Protein AF-A0A1V5ACW9-F1 (afdb_monomer_lite)

Radius of gyration: 20.62 Å; chains: 1; bounding box: 50×27×61 Å

Foldseek 3Di:
DVVVVVVVVVVVVVVVVVVVLVVLLVVLLVLLVVLLVLLLVLLLLCVVLPHADPDPVCRVQNVDSVSSSVVSVVVSVVLQVVLVVVCVVPPPSSSVSSVVSSVVSVVSSVVSVVSSVCSVVVVD

Sequence (124 aa):
MASDISLTQDSLKKALQANSADIYEFLAIIILGTLLLLDILTTGLVLAVGGYETNVFMKGIVQIPMVHLLLKWLVLVFVVIMARFCNRFIEGTGIYVLAVIIGWYSFVIANNTLVFLHLIAGST

pLDDT: mean 82.2, std 7.62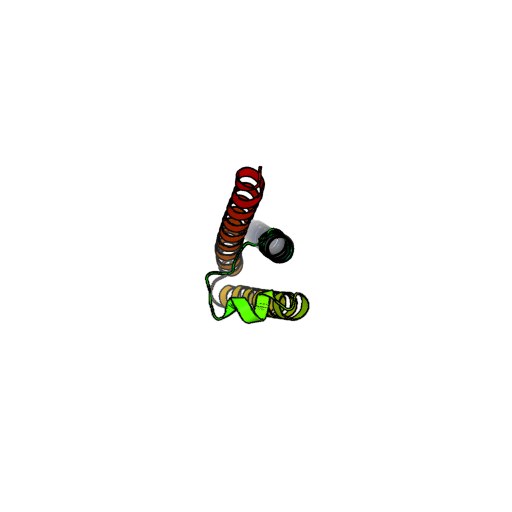, range [48.56, 92.12]

Secondary structure (DSSP, 8-state):
-HHHHHHHHHHHHHHHHHHHHHHHHHHHHHHHHHHHHHHHHHHHHHHHTT---S-HHHHHHHTSHHHHHHHHHHHHHHHHHHHHHHHHHSTTHHHHHHHHHHHHHHHHHHHHHHHHHHHHHT--

Structure (mmCIF, N/CA/C/O backbone):
data_AF-A0A1V5ACW9-F1
#
_entry.id   AF-A0A1V5ACW9-F1
#
loop_
_atom_site.group_PDB
_atom_site.id
_atom_site.type_symbol
_atom_site.label_atom_id
_atom_site.label_alt_id
_atom_site.label_comp_id
_atom_site.label_asym_id
_atom_site.label_entity_id
_atom_site.label_seq_id
_atom_site.pdbx_PDB_ins_code
_atom_site.Cartn_x
_atom_site.Cartn_y
_atom_site.Cartn_z
_atom_site.occupancy
_atom_site.B_iso_or_equiv
_atom_site.auth_seq_id
_atom_site.auth_comp_id
_atom_site.auth_asym_id
_atom_site.auth_atom_id
_atom_site.pdbx_PDB_model_num
ATOM 1 N N . MET A 1 1 ? -31.353 5.601 37.874 1.00 62.88 1 MET A N 1
ATOM 2 C CA . MET A 1 1 ? -31.512 6.828 37.058 1.00 62.88 1 MET A CA 1
ATOM 3 C C . MET A 1 1 ? -30.173 7.440 36.641 1.00 62.88 1 MET A C 1
ATOM 5 O O . MET A 1 1 ? -29.915 7.479 35.450 1.00 62.88 1 MET A O 1
ATOM 9 N N . ALA A 1 2 ? -29.284 7.861 37.556 1.00 66.94 2 ALA A N 1
ATOM 10 C CA . ALA A 1 2 ? -27.956 8.375 37.168 1.00 66.94 2 ALA A CA 1
ATOM 11 C C . ALA A 1 2 ? -27.023 7.299 36.562 1.00 66.94 2 ALA A C 1
ATOM 13 O O . ALA A 1 2 ? -26.320 7.583 35.597 1.00 66.94 2 ALA A O 1
ATOM 14 N N . SER A 1 3 ? -27.067 6.057 37.068 1.00 70.94 3 SER A N 1
ATOM 15 C CA . SER A 1 3 ? -26.282 4.934 36.520 1.00 70.94 3 SER A CA 1
ATOM 16 C C . SER A 1 3 ? -26.780 4.452 35.154 1.00 70.94 3 SER A C 1
ATOM 18 O O . SER A 1 3 ? -25.992 4.002 34.329 1.00 70.94 3 SER A O 1
ATOM 20 N N . ASP A 1 4 ? -28.085 4.559 34.893 1.00 74.12 4 ASP A N 1
ATOM 21 C CA . ASP A 1 4 ? -28.679 4.149 33.614 1.00 74.12 4 ASP A CA 1
ATOM 22 C C . ASP A 1 4 ? -28.267 5.114 32.498 1.00 74.12 4 ASP A C 1
ATOM 24 O O . ASP A 1 4 ? -27.937 4.700 31.386 1.00 74.12 4 ASP A O 1
ATOM 28 N N . ILE A 1 5 ? -28.193 6.412 32.815 1.00 77.06 5 ILE A N 1
ATOM 29 C CA . ILE A 1 5 ? -27.733 7.449 31.886 1.00 77.06 5 ILE A CA 1
ATOM 30 C C . ILE A 1 5 ? -26.250 7.251 31.539 1.00 77.06 5 ILE A C 1
ATOM 32 O O . ILE A 1 5 ? -25.896 7.327 30.362 1.00 77.06 5 ILE A O 1
ATOM 36 N N . SER A 1 6 ? -25.384 6.937 32.512 1.00 79.38 6 SER A N 1
ATOM 37 C CA . SER A 1 6 ? -23.963 6.668 32.235 1.00 79.38 6 SER A CA 1
ATOM 38 C C . SER A 1 6 ? -23.760 5.416 31.379 1.00 79.38 6 SER A C 1
ATOM 40 O O . SER A 1 6 ? -22.977 5.440 30.433 1.00 79.38 6 SER A O 1
ATOM 42 N N . LEU A 1 7 ? -24.523 4.351 31.641 1.00 80.81 7 LEU A N 1
ATOM 43 C CA . LEU A 1 7 ? -24.431 3.098 30.884 1.00 80.81 7 LEU A CA 1
ATOM 44 C C . LEU A 1 7 ? -24.882 3.276 29.422 1.00 80.81 7 LEU A C 1
ATOM 46 O O . LEU A 1 7 ? -24.301 2.696 28.500 1.00 80.81 7 LEU A O 1
ATOM 50 N N . THR A 1 8 ? -25.875 4.141 29.202 1.00 85.94 8 THR A N 1
ATOM 51 C CA . THR A 1 8 ? -26.364 4.498 27.863 1.00 85.94 8 THR A CA 1
ATOM 52 C C . THR A 1 8 ? -25.331 5.327 27.088 1.00 85.94 8 THR A C 1
ATOM 54 O O . THR A 1 8 ? -25.092 5.069 25.909 1.00 85.94 8 THR A O 1
ATOM 57 N N . GLN A 1 9 ? -24.670 6.286 27.746 1.00 86.81 9 GLN A N 1
ATOM 58 C CA . GLN A 1 9 ? -23.612 7.111 27.143 1.00 86.81 9 GLN A CA 1
ATOM 59 C C . GLN A 1 9 ? -22.376 6.288 26.754 1.00 86.81 9 GLN A C 1
ATOM 61 O O . GLN A 1 9 ? -21.829 6.479 25.666 1.00 86.81 9 GLN A O 1
ATOM 66 N N . ASP A 1 10 ? -21.962 5.339 27.594 1.00 86.75 10 ASP A N 1
ATOM 67 C CA . ASP A 1 10 ? -20.830 4.457 27.289 1.00 86.75 10 ASP A CA 1
ATOM 68 C C . ASP A 1 10 ? -21.139 3.505 26.130 1.00 86.75 10 ASP A C 1
ATOM 70 O O . ASP A 1 10 ? -20.295 3.282 25.259 1.00 86.75 10 ASP A O 1
ATOM 74 N N . SER A 1 11 ? -22.369 2.990 26.070 1.00 84.12 11 SER A N 1
ATOM 75 C CA . SER A 1 11 ? -22.827 2.154 24.955 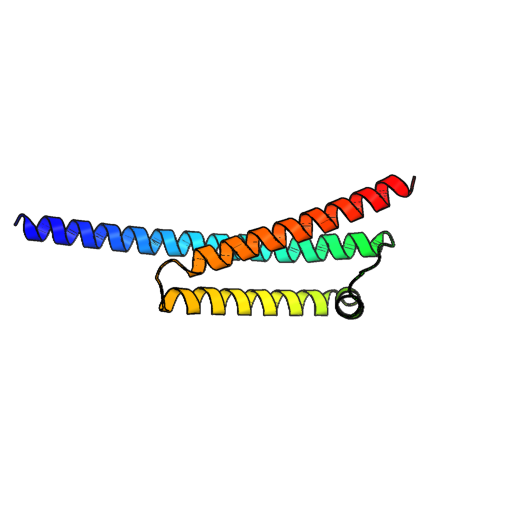1.00 84.12 11 SER A CA 1
ATOM 76 C C . SER A 1 11 ? -22.849 2.936 23.638 1.00 84.12 11 SER A C 1
ATOM 78 O O . SER A 1 11 ? -22.392 2.431 22.611 1.00 84.12 11 SER A O 1
ATOM 80 N N . LEU A 1 12 ? -23.308 4.193 23.673 1.00 86.50 12 LEU A N 1
ATOM 81 C CA . LEU A 1 12 ? -23.308 5.087 22.516 1.00 86.50 12 LEU A CA 1
ATOM 82 C C . LEU A 1 12 ? -21.882 5.386 22.036 1.00 86.50 12 LEU A C 1
ATOM 84 O O . LEU A 1 12 ? -21.610 5.288 20.841 1.00 86.50 12 LEU A O 1
ATOM 88 N N . LYS A 1 13 ? -20.957 5.704 22.952 1.00 85.69 13 LYS A N 1
ATOM 89 C CA . LYS A 1 13 ? -19.545 5.951 22.614 1.00 85.69 13 LYS A CA 1
ATOM 90 C C . LYS A 1 13 ? -18.897 4.740 21.949 1.00 85.69 13 LYS A C 1
ATOM 92 O O . LYS A 1 13 ? -18.241 4.907 20.925 1.00 85.69 13 LYS A O 1
ATOM 97 N N . LYS A 1 14 ? -19.122 3.534 22.480 1.00 82.44 14 LYS A N 1
ATOM 98 C CA . LYS A 1 14 ? -18.613 2.290 21.880 1.00 82.44 14 LYS A CA 1
ATOM 99 C C . LYS A 1 14 ? -19.168 2.060 20.475 1.00 82.44 14 LYS A C 1
ATOM 101 O O . LYS A 1 14 ? -18.400 1.755 19.570 1.00 82.44 14 LYS A O 1
ATOM 106 N N . ALA A 1 15 ? -20.471 2.260 20.272 1.00 77.38 15 ALA A N 1
ATOM 107 C CA . ALA A 1 15 ? -21.088 2.124 18.951 1.00 77.38 15 ALA A CA 1
ATOM 108 C C . ALA A 1 15 ? -20.525 3.140 17.940 1.00 77.38 15 ALA A C 1
ATOM 110 O O . ALA A 1 15 ? -20.242 2.792 16.794 1.00 77.38 15 ALA A O 1
ATOM 111 N N . LEU A 1 16 ? -20.312 4.386 18.374 1.00 80.56 16 LEU A N 1
ATOM 112 C CA . LEU A 1 16 ? -19.751 5.442 17.531 1.00 80.56 16 LEU A CA 1
ATOM 113 C C . LEU A 1 16 ? -18.282 5.170 17.170 1.00 80.56 16 LEU A C 1
ATOM 115 O O . LEU A 1 16 ? -17.866 5.433 16.044 1.00 80.56 16 LEU A O 1
ATOM 119 N N . GLN A 1 17 ? -17.515 4.622 18.115 1.00 81.56 17 GLN A N 1
ATOM 120 C CA . GLN A 1 17 ? -16.113 4.249 17.929 1.00 81.56 17 GLN A CA 1
ATOM 121 C C . GLN A 1 17 ? -15.947 3.026 17.015 1.00 81.56 17 GLN A C 1
ATOM 123 O O . GLN A 1 17 ? -15.048 3.015 16.179 1.00 81.56 17 GLN A O 1
ATOM 128 N N . ALA A 1 18 ? -16.829 2.029 17.119 1.00 77.06 18 ALA A N 1
ATOM 129 C CA . ALA A 1 18 ? -16.838 0.886 16.206 1.00 77.06 18 ALA A CA 1
ATOM 130 C C . ALA A 1 18 ? -17.137 1.326 14.762 1.00 77.06 18 ALA A C 1
ATOM 132 O O . ALA A 1 18 ? -16.396 0.990 13.842 1.00 77.06 18 ALA A O 1
ATOM 133 N N . ASN A 1 19 ? -18.160 2.170 14.579 1.00 82.00 19 ASN A N 1
ATOM 134 C CA . ASN A 1 19 ? -18.536 2.678 13.260 1.00 82.00 19 ASN A CA 1
ATOM 135 C C . ASN A 1 19 ? -17.423 3.520 12.606 1.00 82.00 19 ASN A C 1
ATOM 137 O O . ASN A 1 19 ? -17.194 3.425 11.402 1.00 82.00 19 ASN A O 1
ATOM 141 N N . SER A 1 20 ? -16.705 4.343 13.380 1.00 83.94 20 SER A N 1
ATOM 142 C CA . SER A 1 20 ? -15.585 5.119 12.837 1.00 83.94 20 SER A CA 1
ATOM 143 C C . SER A 1 20 ? -14.390 4.231 12.481 1.00 83.94 20 SER A C 1
ATOM 145 O O . SER A 1 20 ? -13.796 4.425 11.420 1.00 83.94 20 SER A O 1
ATOM 147 N N . ALA A 1 21 ? -14.074 3.225 13.302 1.00 80.75 21 ALA A N 1
ATOM 148 C CA . ALA A 1 21 ? -13.010 2.262 13.022 1.00 80.75 21 ALA A CA 1
ATOM 149 C C . ALA A 1 21 ? -13.240 1.503 11.704 1.00 80.75 21 ALA A C 1
ATOM 151 O O . ALA A 1 21 ? -12.312 1.396 10.899 1.00 80.75 21 ALA A O 1
ATOM 152 N N . ASP A 1 22 ? -14.474 1.063 11.443 1.00 83.50 22 ASP A N 1
ATOM 153 C CA . ASP A 1 22 ? -14.834 0.385 10.192 1.00 83.50 22 ASP A CA 1
ATOM 154 C C . ASP A 1 22 ? -14.638 1.290 8.963 1.00 83.50 22 ASP A C 1
ATOM 156 O O . ASP A 1 22 ? -14.103 0.850 7.940 1.00 83.50 22 ASP A O 1
ATOM 160 N N . ILE A 1 23 ? -15.003 2.574 9.070 1.00 87.94 23 ILE A N 1
ATOM 161 C CA . ILE A 1 23 ? -14.791 3.561 7.999 1.00 87.94 23 ILE A CA 1
ATOM 162 C C . ILE A 1 23 ? -13.295 3.764 7.732 1.00 87.94 23 ILE A C 1
ATOM 164 O O . ILE A 1 23 ? -12.876 3.764 6.573 1.00 87.94 23 ILE A O 1
ATOM 168 N N . TYR A 1 24 ? -12.475 3.926 8.776 1.00 87.12 24 TYR A N 1
ATOM 169 C CA . TYR A 1 24 ? -11.030 4.105 8.607 1.00 87.12 24 TYR A CA 1
ATOM 170 C C . TYR A 1 24 ? -10.370 2.880 7.982 1.00 87.12 24 TYR A C 1
ATOM 172 O O . TYR A 1 24 ? -9.506 3.027 7.116 1.00 87.12 24 TYR A O 1
ATOM 180 N N . GLU A 1 25 ? -10.789 1.680 8.378 1.00 86.94 25 GLU A N 1
ATOM 181 C CA . GLU A 1 25 ? -10.269 0.448 7.797 1.00 86.94 25 GLU A CA 1
ATOM 182 C C . GLU A 1 25 ? -10.639 0.331 6.312 1.00 86.94 25 GLU A C 1
ATOM 184 O O . GLU A 1 25 ? -9.780 0.040 5.478 1.00 86.94 25 GLU A O 1
ATOM 189 N N . PHE A 1 26 ? -11.889 0.636 5.955 1.00 87.44 26 PHE A N 1
ATOM 190 C CA . PHE A 1 26 ? -12.332 0.640 4.562 1.00 87.44 26 PHE A CA 1
ATOM 191 C C . PHE A 1 26 ? -11.549 1.646 3.704 1.00 87.44 26 PHE A C 1
ATOM 193 O O . PHE A 1 26 ? -11.070 1.303 2.619 1.00 87.44 26 PHE A O 1
ATOM 200 N N . LEU A 1 27 ? -11.350 2.869 4.205 1.00 91.06 27 LEU A N 1
ATOM 201 C CA . LEU A 1 27 ? -10.539 3.883 3.528 1.00 91.06 27 LEU A CA 1
ATOM 202 C C . LEU A 1 27 ? -9.083 3.434 3.367 1.00 91.06 27 LEU A C 1
ATOM 204 O O . LEU A 1 27 ? -8.508 3.608 2.293 1.00 91.06 27 LEU A O 1
ATOM 208 N N . ALA A 1 28 ? -8.495 2.819 4.394 1.00 89.19 28 ALA A N 1
ATOM 209 C CA . ALA A 1 28 ? -7.136 2.290 4.333 1.00 89.19 28 ALA A CA 1
ATOM 210 C C . ALA A 1 28 ? -6.991 1.203 3.255 1.00 89.19 28 ALA A C 1
ATOM 212 O O . ALA A 1 28 ? -6.004 1.202 2.518 1.00 89.19 28 ALA A O 1
ATOM 213 N N . ILE A 1 29 ? -7.988 0.326 3.099 1.00 88.31 29 ILE A N 1
ATOM 214 C CA . ILE A 1 29 ? -8.010 -0.691 2.037 1.00 88.31 29 ILE A CA 1
ATOM 215 C C . ILE A 1 29 ? -8.066 -0.038 0.649 1.00 88.31 29 ILE A C 1
ATOM 217 O O . ILE A 1 29 ? -7.316 -0.444 -0.240 1.00 88.31 29 ILE A O 1
ATOM 221 N N . ILE A 1 30 ? -8.900 0.992 0.456 1.00 91.25 30 ILE A N 1
ATOM 222 C CA . ILE A 1 30 ? -8.974 1.734 -0.816 1.00 91.25 30 ILE A CA 1
ATOM 223 C C . ILE A 1 30 ? -7.638 2.412 -1.136 1.00 91.25 30 ILE A C 1
ATOM 225 O O . ILE A 1 30 ? -7.147 2.311 -2.265 1.00 91.25 30 ILE A O 1
ATOM 229 N N . ILE A 1 31 ? -7.039 3.089 -0.154 1.00 91.69 31 ILE A N 1
ATOM 230 C CA . ILE A 1 31 ? -5.734 3.743 -0.307 1.00 91.69 31 ILE A CA 1
ATOM 231 C C . ILE A 1 31 ? -4.683 2.704 -0.695 1.00 91.69 31 ILE A C 1
ATOM 233 O O . ILE A 1 31 ? -3.973 2.891 -1.680 1.00 91.69 31 ILE A O 1
ATOM 237 N N . LEU A 1 32 ? -4.621 1.583 0.022 1.00 89.06 32 LEU A N 1
ATOM 238 C CA . LEU A 1 32 ? -3.659 0.522 -0.252 1.00 89.06 32 LEU A CA 1
ATOM 239 C C . LEU A 1 32 ? -3.859 -0.095 -1.645 1.00 89.06 32 LEU A C 1
ATOM 241 O O . LEU A 1 32 ? -2.885 -0.289 -2.370 1.00 89.06 32 LEU A O 1
ATOM 245 N N . GLY A 1 33 ? -5.104 -0.335 -2.062 1.00 86.50 33 GLY A N 1
ATOM 246 C CA . GLY A 1 33 ? -5.420 -0.787 -3.420 1.00 86.50 33 GLY A CA 1
ATOM 247 C C . GLY A 1 33 ? -4.967 0.209 -4.493 1.00 86.50 33 GLY A C 1
ATOM 248 O O . GLY A 1 33 ? -4.378 -0.184 -5.500 1.00 86.50 33 GLY A O 1
ATOM 249 N N . THR A 1 34 ? -5.165 1.506 -4.249 1.00 90.06 34 THR A N 1
ATOM 250 C CA . THR A 1 34 ? -4.724 2.580 -5.154 1.00 90.06 34 THR A CA 1
ATOM 251 C C . THR A 1 34 ? -3.200 2.638 -5.252 1.00 90.06 34 THR A C 1
ATOM 253 O O . THR A 1 34 ? -2.656 2.740 -6.352 1.00 90.06 34 THR A O 1
ATOM 256 N N . LEU A 1 35 ? -2.498 2.514 -4.123 1.00 88.25 35 LEU A N 1
ATOM 257 C CA . LEU A 1 35 ? -1.036 2.457 -4.086 1.00 88.25 35 LEU A CA 1
ATOM 258 C C . LEU A 1 35 ? -0.499 1.236 -4.845 1.00 88.25 35 LEU A C 1
ATOM 260 O O . LEU A 1 35 ? 0.452 1.358 -5.609 1.00 88.25 35 LEU A O 1
ATOM 264 N N . LEU A 1 36 ? -1.128 0.068 -4.711 1.00 86.00 36 LEU A N 1
ATOM 265 C CA . LEU A 1 36 ? -0.713 -1.123 -5.455 1.00 86.00 36 LEU A CA 1
ATOM 266 C C . LEU A 1 36 ? -0.861 -0.943 -6.970 1.00 86.00 36 LEU A C 1
ATOM 268 O O . LEU A 1 36 ? 0.031 -1.361 -7.711 1.00 86.00 36 LEU A O 1
ATOM 272 N N . LEU A 1 37 ? -1.941 -0.301 -7.429 1.00 85.50 37 LEU A N 1
ATOM 273 C CA . LEU A 1 37 ? -2.135 0.032 -8.844 1.00 85.50 37 LEU A CA 1
ATOM 274 C C . LEU A 1 37 ? -1.084 1.026 -9.339 1.00 85.50 37 LEU A C 1
ATOM 276 O O . LEU A 1 37 ? -0.460 0.786 -10.372 1.00 85.50 37 LEU A O 1
ATOM 280 N N . LEU A 1 38 ? -0.858 2.110 -8.593 1.00 86.38 38 LEU A N 1
ATOM 281 C CA . LEU A 1 38 ? 0.169 3.098 -8.921 1.00 86.38 38 LEU A CA 1
ATOM 282 C C . LEU A 1 38 ? 1.552 2.462 -9.007 1.00 86.38 38 LEU A C 1
ATOM 284 O O . LEU A 1 38 ? 2.294 2.761 -9.933 1.00 86.38 38 LEU A O 1
ATOM 288 N N . ASP A 1 39 ? 1.874 1.546 -8.101 1.00 85.75 39 ASP A N 1
ATOM 289 C CA . ASP A 1 39 ? 3.147 0.837 -8.116 1.00 85.75 39 ASP A CA 1
ATOM 290 C C . ASP A 1 39 ? 3.297 -0.053 -9.369 1.00 85.75 39 ASP A C 1
ATOM 292 O O . ASP A 1 39 ? 4.378 -0.163 -9.927 1.00 85.75 39 ASP A O 1
ATOM 296 N N . ILE A 1 40 ? 2.215 -0.661 -9.880 1.00 82.69 40 ILE A N 1
ATOM 297 C CA . ILE A 1 40 ? 2.270 -1.407 -11.160 1.00 82.69 40 ILE A CA 1
ATOM 298 C C . ILE A 1 40 ? 2.542 -0.456 -12.324 1.00 82.69 40 ILE A C 1
ATOM 300 O O . ILE A 1 40 ? 3.353 -0.760 -13.201 1.00 82.69 40 ILE A O 1
ATOM 304 N N . LEU A 1 41 ? 1.856 0.689 -12.337 1.00 84.94 41 LEU A N 1
ATOM 305 C CA . LEU A 1 41 ? 2.002 1.685 -13.392 1.00 84.94 41 LEU A CA 1
ATOM 306 C C . LEU A 1 41 ? 3.411 2.280 -13.401 1.00 84.94 41 LEU A C 1
ATOM 308 O O . LEU A 1 41 ? 4.023 2.351 -14.464 1.00 84.94 41 LEU A O 1
ATOM 312 N N . THR A 1 42 ? 3.949 2.667 -12.243 1.00 84.50 42 THR A N 1
ATOM 313 C CA . THR A 1 42 ? 5.287 3.265 -12.157 1.00 84.50 42 THR A CA 1
ATOM 314 C C . THR A 1 42 ? 6.375 2.264 -12.523 1.00 84.50 42 THR A C 1
ATOM 316 O O . THR A 1 42 ? 7.248 2.617 -13.311 1.00 84.50 42 THR A O 1
ATOM 319 N N . THR A 1 43 ? 6.301 1.006 -12.075 1.00 81.38 43 THR A N 1
ATOM 320 C CA . THR A 1 43 ? 7.255 -0.028 -12.514 1.00 81.38 43 THR A CA 1
ATOM 321 C C . THR A 1 43 ? 7.144 -0.305 -14.016 1.00 81.38 43 THR A C 1
ATOM 323 O O . THR A 1 43 ? 8.162 -0.400 -14.699 1.00 81.38 43 THR A O 1
ATOM 326 N N . GLY A 1 44 ? 5.927 -0.376 -14.565 1.00 80.06 44 GLY A N 1
ATOM 327 C CA . GLY A 1 44 ? 5.721 -0.542 -16.007 1.00 80.06 44 GLY A CA 1
ATOM 328 C C . GLY A 1 44 ? 6.320 0.607 -16.822 1.00 80.06 44 GLY A C 1
ATOM 329 O O . GLY A 1 44 ? 6.973 0.370 -17.837 1.00 80.06 44 GLY A O 1
ATOM 330 N N . LEU A 1 45 ? 6.158 1.842 -16.344 1.00 81.81 45 LEU A N 1
ATOM 331 C CA . LEU A 1 45 ? 6.757 3.028 -16.948 1.00 81.81 45 LEU A CA 1
ATOM 332 C C . LEU A 1 45 ? 8.287 2.995 -16.870 1.00 81.81 45 LEU A C 1
ATOM 334 O O . LEU A 1 45 ? 8.932 3.183 -17.894 1.00 81.81 45 LEU A O 1
ATOM 338 N N . VAL A 1 46 ? 8.875 2.695 -15.708 1.00 82.94 46 VAL A N 1
ATOM 339 C CA . VAL A 1 46 ? 10.338 2.573 -15.547 1.00 82.94 46 VAL A CA 1
ATOM 340 C C . VAL A 1 46 ? 10.920 1.565 -16.541 1.00 82.94 46 VAL A C 1
ATOM 342 O O . VAL A 1 46 ? 11.896 1.875 -17.224 1.00 82.94 46 VAL A O 1
ATOM 345 N N . LEU A 1 47 ? 10.300 0.390 -16.679 1.00 80.81 47 LEU A N 1
ATOM 346 C CA . LEU A 1 47 ? 10.744 -0.635 -17.628 1.00 80.81 47 LEU A CA 1
ATOM 347 C C . LEU A 1 47 ? 10.571 -0.197 -19.090 1.00 80.81 47 LEU A C 1
ATOM 349 O O . LEU A 1 47 ? 11.417 -0.513 -19.925 1.00 80.81 47 LEU A O 1
ATOM 353 N N . ALA A 1 48 ? 9.510 0.551 -19.407 1.00 78.00 48 ALA A N 1
ATOM 354 C CA . ALA A 1 48 ? 9.255 1.039 -20.762 1.00 78.00 48 ALA A CA 1
ATOM 355 C C . ALA A 1 48 ? 10.311 2.048 -21.248 1.00 78.00 48 ALA A C 1
ATOM 357 O O . ALA A 1 48 ? 10.610 2.075 -22.440 1.00 78.00 48 ALA A O 1
ATOM 358 N N . VAL A 1 49 ? 10.905 2.840 -20.345 1.00 79.38 49 VAL A N 1
ATOM 359 C CA . VAL A 1 49 ? 11.984 3.798 -20.681 1.00 79.38 49 VAL A CA 1
ATOM 360 C C . VAL A 1 49 ? 13.386 3.173 -20.545 1.00 79.38 49 VAL A C 1
ATOM 362 O O . VAL A 1 49 ? 14.390 3.875 -20.544 1.00 79.38 49 VAL A O 1
ATOM 365 N N . GLY A 1 50 ? 13.487 1.843 -20.439 1.00 72.25 50 GLY A N 1
ATOM 366 C CA . GLY A 1 50 ? 14.773 1.136 -20.381 1.00 72.25 50 GLY A CA 1
ATOM 367 C C . GLY A 1 50 ? 15.402 1.051 -18.987 1.00 72.25 50 GLY A C 1
ATOM 368 O O . GLY A 1 50 ? 16.588 0.741 -18.872 1.00 72.25 50 GLY A O 1
ATOM 369 N N . GLY A 1 51 ? 14.629 1.307 -17.929 1.00 72.38 51 GLY A N 1
ATOM 370 C CA . GLY A 1 51 ? 15.019 0.988 -16.558 1.00 72.38 51 GLY A CA 1
ATOM 371 C C . GLY A 1 51 ? 15.103 -0.523 -16.320 1.00 72.38 51 GLY A C 1
ATOM 372 O O . GLY A 1 51 ? 14.538 -1.325 -17.064 1.00 72.38 51 GLY A O 1
ATOM 373 N N . TYR A 1 52 ? 15.814 -0.923 -15.264 1.00 68.38 52 TYR A N 1
ATOM 374 C CA . TYR A 1 52 ? 16.005 -2.330 -14.914 1.00 68.38 52 TYR A CA 1
ATOM 375 C C . TYR A 1 52 ? 15.648 -2.595 -13.461 1.00 68.38 52 TYR A C 1
ATOM 377 O O . TYR A 1 52 ? 16.078 -1.877 -12.559 1.00 68.38 52 TYR A O 1
ATOM 385 N N . GLU A 1 53 ? 14.951 -3.705 -13.245 1.00 67.19 53 GLU A N 1
ATOM 386 C CA . GLU A 1 53 ? 14.625 -4.160 -11.905 1.00 67.19 53 GLU A CA 1
ATOM 387 C C . GLU A 1 53 ? 15.847 -4.790 -11.237 1.00 67.19 53 GLU A C 1
ATOM 389 O O . GLU A 1 53 ? 16.378 -5.807 -11.692 1.00 67.19 53 GLU A O 1
ATOM 394 N N . THR A 1 54 ? 16.305 -4.165 -10.152 1.00 67.50 54 THR A N 1
ATOM 395 C CA . THR A 1 54 ? 17.507 -4.568 -9.404 1.00 67.50 54 THR A CA 1
ATOM 396 C C . THR A 1 54 ? 17.314 -5.876 -8.642 1.00 67.50 54 THR A C 1
ATOM 398 O O . THR A 1 54 ? 18.275 -6.602 -8.392 1.00 67.50 54 THR A O 1
ATOM 401 N N . ASN A 1 55 ? 16.071 -6.216 -8.299 1.00 66.56 55 ASN A N 1
ATOM 402 C CA . ASN A 1 55 ? 15.746 -7.462 -7.625 1.00 66.56 55 ASN A CA 1
ATOM 403 C C . ASN A 1 55 ? 15.541 -8.600 -8.643 1.00 66.56 55 ASN A C 1
ATOM 405 O O . ASN A 1 55 ? 14.556 -8.632 -9.384 1.00 66.56 55 ASN A O 1
ATOM 409 N N . VAL A 1 56 ? 16.459 -9.574 -8.627 1.00 69.62 56 VAL A N 1
ATOM 410 C CA . VAL A 1 56 ? 16.495 -10.736 -9.536 1.00 69.62 56 VAL A CA 1
ATOM 411 C C . VAL A 1 56 ? 15.200 -11.559 -9.499 1.00 69.62 56 VAL A C 1
ATOM 413 O O . VAL A 1 56 ? 14.764 -12.045 -10.541 1.00 69.62 56 VAL A O 1
ATOM 416 N N . PHE A 1 57 ? 14.546 -11.679 -8.338 1.00 68.19 57 PHE A N 1
ATOM 417 C CA . PHE A 1 57 ? 13.281 -12.414 -8.205 1.00 68.19 57 PHE A CA 1
ATOM 418 C C . PHE A 1 57 ? 12.090 -11.629 -8.764 1.00 68.19 57 PHE A C 1
ATOM 420 O O . PHE A 1 57 ? 11.227 -12.200 -9.427 1.00 68.19 57 PHE A O 1
ATOM 427 N N . MET A 1 58 ? 12.061 -10.311 -8.544 1.00 71.69 58 MET A N 1
ATOM 428 C CA . MET A 1 58 ? 11.036 -9.437 -9.123 1.00 71.69 58 MET A CA 1
ATOM 429 C C . MET A 1 58 ? 11.166 -9.353 -10.639 1.00 71.69 58 MET A C 1
ATOM 431 O O . MET A 1 58 ? 10.141 -9.277 -11.307 1.00 71.69 58 MET A O 1
ATOM 435 N N . LYS A 1 59 ? 12.384 -9.437 -11.192 1.00 71.88 59 LYS A N 1
ATOM 436 C CA . LYS A 1 59 ? 12.660 -9.294 -12.631 1.00 71.88 59 LYS A CA 1
ATOM 437 C C . LYS A 1 59 ? 11.791 -10.196 -13.515 1.00 71.88 59 LYS A C 1
ATOM 439 O O . LYS A 1 59 ? 11.289 -9.733 -14.531 1.00 71.88 59 LYS A O 1
ATOM 444 N N . GLY A 1 60 ? 11.577 -11.457 -13.133 1.00 68.75 60 GLY A N 1
ATOM 445 C CA . GLY A 1 60 ? 10.703 -12.371 -13.888 1.00 68.75 60 GLY A CA 1
ATOM 446 C C . GLY A 1 60 ? 9.208 -12.074 -13.721 1.00 68.75 60 GLY A C 1
ATOM 447 O O . GLY A 1 60 ? 8.411 -12.348 -14.612 1.00 68.75 60 GLY A O 1
ATOM 448 N N . ILE A 1 61 ? 8.829 -11.477 -12.592 1.00 73.88 61 ILE A N 1
ATOM 449 C CA . ILE A 1 61 ? 7.442 -11.170 -12.230 1.00 73.88 61 ILE A CA 1
ATOM 450 C C . ILE A 1 61 ? 6.990 -9.868 -12.899 1.00 73.88 61 ILE A C 1
ATOM 452 O O . ILE A 1 61 ? 5.897 -9.815 -13.456 1.00 73.88 61 ILE A O 1
ATOM 456 N N . VAL A 1 62 ? 7.837 -8.833 -12.901 1.00 72.12 62 VAL A N 1
ATOM 457 C CA . VAL A 1 62 ? 7.540 -7.539 -13.540 1.00 72.12 62 VAL A CA 1
ATOM 458 C C . VAL A 1 62 ? 7.432 -7.622 -15.063 1.00 72.12 62 VAL A C 1
ATOM 460 O O . VAL A 1 62 ? 6.754 -6.792 -15.659 1.00 72.12 62 VAL A O 1
ATOM 463 N N . GLN A 1 63 ? 8.035 -8.632 -15.699 1.00 73.25 63 GLN A N 1
ATOM 464 C CA . GLN A 1 63 ? 7.941 -8.833 -17.150 1.00 73.25 63 GLN A CA 1
ATOM 465 C C . GLN A 1 63 ? 6.551 -9.270 -17.622 1.00 73.25 63 GLN A C 1
ATOM 467 O O . GLN A 1 63 ? 6.221 -9.085 -18.792 1.00 73.25 63 GLN A O 1
ATOM 472 N N . ILE A 1 64 ? 5.729 -9.835 -16.732 1.00 79.56 64 ILE A N 1
ATOM 473 C CA . ILE A 1 64 ? 4.362 -10.248 -17.047 1.00 79.56 64 ILE A CA 1
ATOM 474 C C . ILE A 1 64 ? 3.409 -9.424 -16.169 1.00 79.56 64 ILE A C 1
ATOM 476 O O . ILE A 1 64 ? 3.163 -9.802 -15.019 1.00 79.56 64 ILE A O 1
ATOM 480 N N . PRO A 1 65 ? 2.819 -8.326 -16.691 1.00 74.62 65 PRO A N 1
ATOM 481 C CA . PRO A 1 65 ? 1.985 -7.410 -15.907 1.00 74.62 65 PRO A CA 1
ATOM 482 C C . PRO A 1 65 ? 0.860 -8.102 -15.126 1.00 74.62 65 PRO A C 1
ATOM 484 O O . PRO A 1 65 ? 0.558 -7.721 -13.999 1.00 74.62 65 PRO A O 1
ATOM 487 N N . MET A 1 66 ? 0.280 -9.169 -15.686 1.00 75.62 66 MET A N 1
ATOM 488 C CA . MET A 1 66 ? -0.765 -9.957 -15.021 1.00 75.62 66 MET A CA 1
ATOM 489 C C . MET A 1 66 ? -0.259 -10.748 -13.810 1.00 75.62 66 MET A C 1
ATOM 491 O O . MET A 1 66 ? -0.963 -10.834 -12.806 1.00 75.62 66 MET A O 1
ATOM 495 N N . VAL A 1 67 ? 0.956 -11.302 -13.865 1.00 81.31 67 VAL A N 1
ATOM 496 C CA . VAL A 1 67 ? 1.556 -12.033 -12.733 1.00 81.31 67 VAL A CA 1
ATOM 497 C C . VAL A 1 67 ? 1.925 -11.053 -11.625 1.00 81.31 67 VAL A C 1
ATOM 499 O O . VAL A 1 67 ? 1.657 -11.313 -10.452 1.00 81.31 67 VAL A O 1
ATOM 502 N N . HIS A 1 68 ? 2.463 -9.893 -12.000 1.00 80.00 68 HIS A N 1
ATOM 503 C CA . HIS A 1 68 ? 2.733 -8.806 -11.068 1.00 80.00 68 HIS A CA 1
ATOM 504 C C . HIS A 1 68 ? 1.450 -8.339 -10.356 1.00 80.00 68 HIS A C 1
ATOM 506 O O . HIS A 1 68 ? 1.434 -8.189 -9.131 1.00 80.00 68 HIS A O 1
ATOM 512 N N . LEU A 1 69 ? 0.359 -8.155 -11.105 1.00 80.25 69 LEU A N 1
ATOM 513 C CA . LEU A 1 69 ? -0.938 -7.756 -10.559 1.00 80.25 69 LEU A CA 1
ATOM 514 C C . LEU A 1 69 ? -1.512 -8.825 -9.618 1.00 80.25 69 LEU A C 1
ATOM 516 O O . LEU A 1 69 ? -1.932 -8.492 -8.510 1.00 80.25 69 LEU A O 1
ATOM 520 N N . LEU A 1 70 ? -1.470 -10.103 -10.007 1.00 85.19 70 LEU A N 1
ATOM 521 C CA . LEU A 1 70 ? -1.912 -11.220 -9.164 1.00 85.19 70 LEU A CA 1
ATOM 522 C C . LEU A 1 70 ? -1.144 -11.294 -7.843 1.00 85.19 70 LEU A C 1
ATOM 524 O O . LEU A 1 70 ? -1.761 -11.451 -6.789 1.00 85.19 70 LEU A O 1
ATOM 528 N N . LEU A 1 71 ? 0.183 -11.149 -7.879 1.00 85.94 71 LEU A N 1
ATOM 529 C CA . LEU A 1 71 ? 1.002 -11.188 -6.670 1.00 85.94 71 LEU A CA 1
ATOM 530 C C . LEU A 1 71 ? 0.639 -10.043 -5.718 1.00 85.94 71 LEU A C 1
ATOM 532 O O . LEU A 1 71 ? 0.476 -10.263 -4.520 1.00 85.94 71 LEU A O 1
ATOM 536 N N . LYS A 1 72 ? 0.456 -8.830 -6.247 1.00 83.75 72 LYS A N 1
ATOM 537 C CA . LYS A 1 72 ? 0.043 -7.668 -5.451 1.00 83.75 72 LYS A CA 1
ATOM 538 C C . LYS A 1 72 ? -1.342 -7.829 -4.839 1.00 83.75 72 LYS A C 1
ATOM 540 O O . LYS A 1 72 ? -1.523 -7.492 -3.671 1.00 83.75 72 LYS A O 1
ATOM 545 N N . TRP A 1 73 ? -2.292 -8.391 -5.583 1.00 82.94 73 TRP A N 1
ATOM 546 C CA . TRP A 1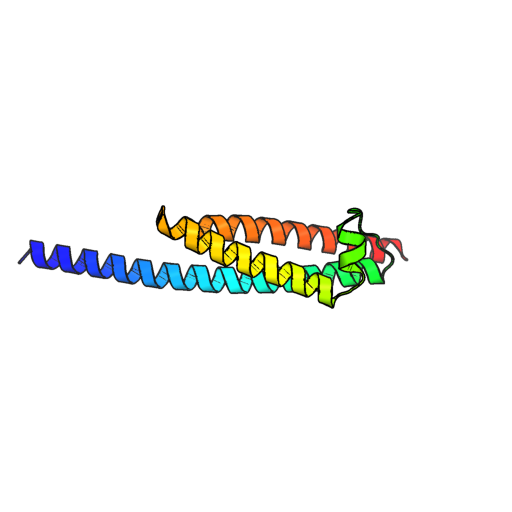 73 ? -3.609 -8.731 -5.043 1.00 82.94 73 TRP A CA 1
ATOM 547 C C . TRP A 1 73 ? -3.525 -9.783 -3.937 1.00 82.94 73 TRP A C 1
ATOM 549 O O . TRP A 1 73 ? -4.183 -9.635 -2.909 1.00 82.94 73 TRP A O 1
ATOM 559 N N . LEU A 1 74 ? -2.685 -10.807 -4.096 1.00 88.69 74 LEU A N 1
ATOM 560 C CA . LEU A 1 74 ? -2.474 -11.822 -3.063 1.00 88.69 74 LEU A CA 1
ATOM 561 C C . LEU A 1 74 ? -1.889 -11.200 -1.789 1.00 88.69 74 LEU A C 1
ATOM 563 O O . LEU A 1 74 ? -2.379 -11.476 -0.693 1.00 88.69 74 LEU A O 1
ATOM 567 N N . VAL A 1 75 ? -0.902 -10.311 -1.928 1.00 86.56 75 VAL A N 1
ATOM 568 C CA . VAL A 1 75 ? -0.332 -9.562 -0.799 1.00 86.56 75 VAL A CA 1
ATOM 569 C C . VAL A 1 75 ? -1.387 -8.675 -0.137 1.00 86.56 75 VAL A C 1
ATOM 571 O O . VAL A 1 75 ? -1.477 -8.677 1.087 1.00 86.56 75 VAL A O 1
ATOM 574 N N . LEU A 1 76 ? -2.229 -7.977 -0.906 1.00 85.81 76 LEU A N 1
ATOM 575 C CA . LEU A 1 76 ? -3.323 -7.168 -0.358 1.00 85.81 76 LEU A CA 1
ATOM 576 C C . LEU A 1 76 ? -4.278 -8.012 0.492 1.00 85.81 76 LEU A C 1
ATOM 578 O O . LEU A 1 76 ? -4.557 -7.663 1.638 1.00 85.81 76 LEU A O 1
ATOM 582 N N . VAL A 1 77 ? -4.750 -9.138 -0.050 1.00 88.69 77 VAL A N 1
ATOM 583 C CA . VAL A 1 77 ? -5.651 -10.054 0.665 1.00 88.69 77 VAL A CA 1
ATOM 584 C C . VAL A 1 77 ? -4.987 -10.569 1.942 1.00 88.69 77 VAL A C 1
ATOM 586 O O . VAL A 1 77 ? -5.604 -10.550 3.006 1.00 88.69 77 VAL A O 1
ATOM 589 N N . PHE A 1 78 ? -3.717 -10.970 1.865 1.00 90.00 78 PHE A N 1
ATOM 590 C CA . PHE A 1 78 ? -2.952 -11.422 3.024 1.00 90.00 78 PHE A CA 1
ATOM 591 C C . PHE A 1 78 ? -2.832 -10.338 4.103 1.00 90.00 78 PHE A C 1
ATOM 593 O O . PHE A 1 78 ? -3.082 -10.610 5.277 1.00 90.00 78 PHE A O 1
ATOM 600 N N . VAL A 1 79 ? -2.503 -9.105 3.714 1.00 89.00 79 VAL A N 1
ATOM 601 C CA . VAL A 1 79 ? -2.391 -7.960 4.625 1.00 89.00 79 VAL A CA 1
ATOM 602 C C . VAL A 1 79 ? -3.722 -7.661 5.306 1.00 89.00 79 VAL A C 1
ATOM 604 O O . VAL A 1 79 ? -3.743 -7.458 6.517 1.00 89.00 79 VAL A O 1
ATOM 607 N N . VAL A 1 80 ? -4.832 -7.678 4.566 1.00 87.50 80 VAL A N 1
ATOM 608 C CA . VAL A 1 80 ? -6.169 -7.446 5.134 1.00 87.50 80 VAL A CA 1
ATOM 609 C C . VAL A 1 80 ? -6.548 -8.554 6.119 1.00 87.50 80 VAL A C 1
ATOM 611 O O . VAL A 1 80 ? -7.019 -8.257 7.219 1.00 87.50 80 VAL A O 1
ATOM 614 N N . ILE A 1 81 ? -6.290 -9.823 5.781 1.00 90.06 81 ILE A N 1
ATOM 615 C CA . ILE A 1 81 ? -6.517 -10.954 6.694 1.00 90.06 81 ILE A CA 1
ATOM 616 C C . ILE A 1 81 ? -5.678 -10.791 7.963 1.00 90.06 81 ILE A C 1
ATOM 618 O O . ILE A 1 81 ? -6.210 -10.941 9.062 1.00 90.06 81 ILE A O 1
ATOM 622 N N . MET A 1 82 ? -4.394 -10.453 7.832 1.00 88.25 82 MET A N 1
ATOM 623 C CA . MET A 1 82 ? -3.504 -10.258 8.976 1.00 88.25 82 MET A CA 1
ATOM 624 C C . MET A 1 82 ? -3.908 -9.054 9.827 1.00 88.25 82 MET A C 1
ATOM 626 O O . MET A 1 82 ? -3.935 -9.165 11.048 1.00 88.25 82 MET A O 1
ATOM 630 N N . ALA A 1 83 ? -4.298 -7.933 9.218 1.00 87.19 83 ALA A N 1
ATOM 631 C CA . ALA A 1 83 ? -4.794 -6.763 9.939 1.00 87.19 83 ALA A CA 1
ATOM 632 C C . ALA A 1 83 ? -6.054 -7.104 10.750 1.00 87.19 83 ALA A C 1
ATOM 634 O O . ALA A 1 83 ? -6.124 -6.799 11.943 1.00 87.19 83 ALA A O 1
ATOM 635 N N . ARG A 1 84 ? -7.012 -7.819 10.142 1.00 86.50 84 ARG A N 1
ATOM 636 C CA . ARG A 1 84 ? -8.214 -8.323 10.829 1.00 86.50 84 ARG A CA 1
ATOM 637 C C . ARG A 1 84 ? -7.875 -9.332 11.920 1.00 86.50 84 ARG A C 1
ATOM 639 O O . ARG A 1 84 ? -8.507 -9.314 12.972 1.00 86.50 84 ARG A O 1
ATOM 646 N N . PHE A 1 85 ? -6.898 -10.204 11.685 1.00 88.25 85 PHE A N 1
ATOM 647 C CA . PHE A 1 85 ? -6.445 -11.190 12.661 1.00 88.25 85 PHE A CA 1
ATOM 648 C C . PHE A 1 85 ? -5.816 -10.514 13.881 1.00 88.25 85 PHE A C 1
ATOM 650 O O . PHE A 1 85 ? -6.234 -10.802 14.998 1.00 88.25 85 PHE A O 1
ATOM 657 N N . CYS A 1 86 ? -4.907 -9.556 13.687 1.00 85.31 86 CYS A N 1
ATOM 658 C CA . CYS A 1 86 ? -4.320 -8.755 14.765 1.00 85.31 86 CYS A CA 1
ATOM 659 C C . CYS A 1 86 ? -5.395 -8.011 15.565 1.00 85.31 86 CYS A C 1
ATOM 661 O O . CYS A 1 86 ? -5.381 -8.045 16.798 1.00 85.31 86 CYS A O 1
ATOM 663 N N . ASN A 1 87 ? -6.386 -7.439 14.872 1.00 85.06 87 ASN A N 1
ATOM 664 C CA . ASN A 1 87 ? -7.487 -6.720 15.507 1.00 85.06 87 ASN A CA 1
ATOM 665 C C . ASN A 1 87 ? -8.324 -7.599 16.458 1.00 85.06 87 ASN A C 1
ATOM 667 O O . ASN A 1 87 ? -8.966 -7.069 17.358 1.00 85.06 87 ASN A O 1
ATOM 671 N N . ARG A 1 88 ? -8.306 -8.935 16.297 1.00 83.69 88 ARG A N 1
ATOM 672 C CA . ARG A 1 88 ? -8.962 -9.869 17.234 1.00 83.69 88 ARG A CA 1
ATOM 673 C C . ARG A 1 88 ? -8.221 -10.023 18.562 1.00 83.69 88 ARG A C 1
ATOM 675 O O . ARG A 1 88 ? -8.851 -10.408 19.539 1.00 83.69 88 ARG A O 1
ATOM 682 N N . PHE A 1 89 ? -6.913 -9.769 18.601 1.00 85.69 89 PHE A N 1
ATOM 683 C CA . PHE A 1 89 ? -6.124 -9.857 19.834 1.00 85.69 89 PHE A CA 1
ATOM 684 C C . PHE A 1 89 ? -6.148 -8.544 20.604 1.00 85.69 89 PHE A C 1
ATOM 686 O O . PHE A 1 89 ? -6.311 -8.546 21.821 1.00 85.69 89 PHE A O 1
ATOM 693 N N . ILE A 1 90 ? -5.970 -7.429 19.896 1.00 85.19 90 ILE A N 1
ATOM 694 C CA . ILE A 1 90 ? -5.972 -6.090 20.480 1.00 85.19 90 ILE A CA 1
ATOM 695 C C . ILE A 1 90 ? -6.753 -5.176 19.540 1.00 85.19 90 ILE A C 1
ATOM 697 O O . ILE A 1 90 ? -6.342 -4.943 18.398 1.00 85.19 90 ILE A O 1
ATOM 701 N N . GLU A 1 91 ? -7.871 -4.656 20.038 1.00 80.81 91 GLU A N 1
ATOM 702 C CA . GLU A 1 91 ? -8.752 -3.761 19.296 1.00 80.81 91 GLU A CA 1
ATOM 703 C C . GLU A 1 91 ? -7.985 -2.510 18.834 1.00 80.81 91 GLU A C 1
ATOM 705 O O . GLU A 1 91 ? -7.237 -1.892 19.593 1.00 80.81 91 GLU A O 1
ATOM 710 N N . GLY A 1 92 ? -8.120 -2.169 17.556 1.00 78.31 92 GLY A N 1
ATOM 711 C CA . GLY A 1 92 ? -7.412 -1.068 16.912 1.00 78.31 92 GLY A CA 1
ATOM 712 C C . GLY A 1 92 ? -6.043 -1.429 16.328 1.00 78.31 92 GLY A C 1
ATOM 713 O O . GLY A 1 92 ? -5.504 -0.637 15.567 1.00 78.31 92 GLY A O 1
ATOM 714 N N . THR A 1 93 ? -5.461 -2.608 16.575 1.00 84.94 93 THR A N 1
ATOM 715 C CA . THR A 1 93 ? -4.140 -2.942 15.985 1.00 84.94 93 THR A CA 1
ATOM 716 C C . THR A 1 93 ? -4.153 -3.068 14.465 1.00 84.94 93 THR A C 1
ATOM 718 O O . THR A 1 93 ? -3.148 -2.762 13.820 1.00 84.94 93 THR A O 1
ATOM 721 N N . GLY A 1 94 ? -5.292 -3.443 13.879 1.00 84.25 94 GLY A N 1
ATOM 722 C CA . GLY A 1 94 ? -5.440 -3.556 12.429 1.00 84.25 94 GLY A CA 1
ATOM 723 C C . GLY A 1 94 ? -5.130 -2.250 11.689 1.00 84.25 94 GLY A C 1
ATOM 724 O O . GLY A 1 94 ? -4.429 -2.279 10.677 1.00 84.25 94 GLY A O 1
ATOM 725 N N . ILE A 1 95 ? -5.564 -1.096 12.219 1.00 86.62 95 ILE A N 1
ATOM 726 C CA . ILE A 1 95 ? -5.337 0.198 11.554 1.00 86.62 95 ILE A CA 1
ATOM 727 C C . ILE A 1 95 ? -3.861 0.599 11.574 1.00 86.62 95 ILE A C 1
ATOM 729 O O . ILE A 1 95 ? -3.360 1.132 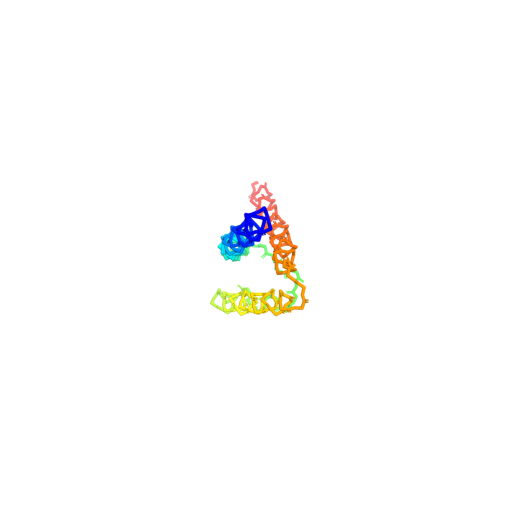10.588 1.00 86.62 95 ILE A O 1
ATOM 733 N N . TYR A 1 96 ? -3.139 0.293 12.656 1.00 88.62 96 TYR A N 1
ATOM 734 C CA . TYR A 1 96 ? -1.706 0.574 12.749 1.00 88.62 96 TYR A CA 1
ATOM 735 C C . TYR A 1 96 ? -0.906 -0.273 11.758 1.00 88.62 96 TYR A C 1
ATOM 737 O O . TYR A 1 96 ? -0.014 0.246 11.089 1.00 88.62 96 TYR A O 1
ATOM 745 N N . VAL A 1 97 ? -1.258 -1.555 11.612 1.00 88.12 97 VAL A N 1
ATOM 746 C CA . VAL A 1 97 ? -0.645 -2.442 10.611 1.00 88.12 97 VAL A CA 1
ATOM 747 C C . VAL A 1 97 ? -0.874 -1.897 9.200 1.00 88.12 97 VAL A C 1
ATOM 749 O O . VAL A 1 97 ? 0.079 -1.759 8.432 1.00 88.12 97 VAL A O 1
ATOM 752 N N . LEU A 1 98 ? -2.114 -1.524 8.871 1.00 88.94 98 LEU A N 1
ATOM 753 C CA . LEU A 1 98 ? -2.439 -0.939 7.569 1.00 88.94 98 LEU A CA 1
ATOM 754 C C . LEU A 1 98 ? -1.697 0.383 7.331 1.00 88.94 98 LEU A C 1
ATOM 756 O O . LEU A 1 98 ? -1.170 0.585 6.241 1.00 88.94 98 LEU A O 1
ATOM 760 N N . ALA A 1 99 ? -1.588 1.251 8.339 1.00 89.94 99 ALA A N 1
ATOM 761 C CA . ALA A 1 99 ? -0.880 2.526 8.230 1.00 89.94 99 ALA A CA 1
ATOM 762 C C . ALA A 1 99 ? 0.615 2.347 7.917 1.00 89.94 99 ALA A C 1
ATOM 764 O O . ALA A 1 99 ? 1.144 3.030 7.038 1.00 89.94 99 ALA A O 1
ATOM 765 N N . VAL A 1 100 ? 1.290 1.402 8.582 1.00 90.69 100 VAL A N 1
ATOM 766 C CA . VAL A 1 100 ? 2.702 1.078 8.305 1.00 90.69 100 VAL A CA 1
ATOM 767 C C . VAL A 1 100 ? 2.874 0.590 6.867 1.00 90.69 100 VAL A C 1
ATOM 769 O O . VAL A 1 100 ? 3.782 1.030 6.162 1.00 90.69 100 VAL A O 1
ATOM 772 N N . ILE A 1 101 ? 1.978 -0.283 6.410 1.00 90.31 101 ILE A N 1
ATOM 773 C CA . ILE A 1 101 ? 2.038 -0.856 5.063 1.00 90.31 101 ILE A CA 1
ATOM 774 C C . ILE A 1 101 ? 1.764 0.213 3.997 1.00 90.31 101 ILE A C 1
ATOM 776 O O . ILE A 1 101 ? 2.497 0.296 3.014 1.00 90.31 101 ILE A O 1
ATOM 780 N N . ILE A 1 102 ? 0.769 1.077 4.210 1.00 92.12 102 ILE A N 1
ATOM 781 C CA . ILE A 1 102 ? 0.489 2.240 3.355 1.00 92.12 102 ILE A CA 1
ATOM 782 C C . ILE A 1 102 ? 1.719 3.150 3.262 1.00 92.12 102 ILE A C 1
ATOM 784 O O . ILE A 1 102 ? 2.105 3.546 2.159 1.00 92.12 102 ILE A O 1
ATOM 788 N N . GLY A 1 103 ? 2.361 3.454 4.394 1.00 91.12 103 GLY A N 1
ATOM 789 C CA . GLY A 1 103 ? 3.588 4.251 4.422 1.00 91.12 103 GLY A CA 1
ATOM 790 C C . GLY A 1 103 ? 4.712 3.613 3.604 1.00 91.12 103 GLY A C 1
ATOM 791 O O . GLY A 1 103 ? 5.343 4.288 2.789 1.00 91.12 103 GLY A O 1
ATOM 792 N N . TRP A 1 104 ? 4.909 2.300 3.746 1.00 88.75 104 TRP A N 1
ATOM 793 C CA . TRP A 1 104 ? 5.911 1.559 2.979 1.00 88.75 104 TRP A CA 1
ATOM 794 C C . TRP A 1 104 ? 5.649 1.60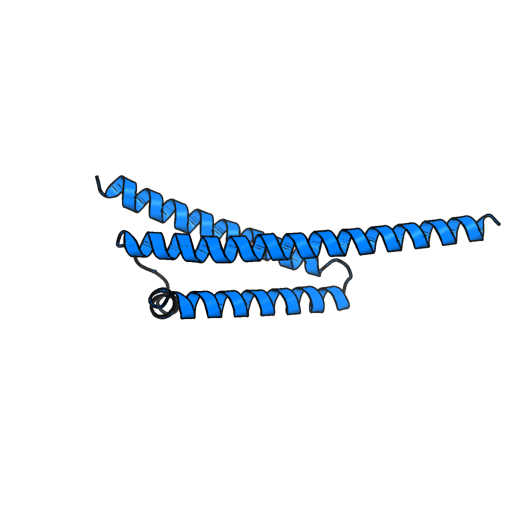5 1.469 1.00 88.75 104 TRP A C 1
ATOM 796 O O . TRP A 1 104 ? 6.534 1.975 0.700 1.00 88.75 104 TRP A O 1
ATOM 806 N N . TYR A 1 105 ? 4.426 1.297 1.029 1.00 85.81 105 TYR A N 1
ATOM 807 C CA . TYR A 1 105 ? 4.080 1.348 -0.396 1.00 85.81 105 TYR A CA 1
ATOM 808 C C . TYR A 1 105 ? 4.169 2.761 -0.978 1.00 85.81 105 TYR A C 1
ATOM 810 O O . TYR A 1 105 ? 4.590 2.926 -2.121 1.00 85.81 105 TYR A O 1
ATOM 818 N N . SER A 1 106 ? 3.843 3.786 -0.188 1.00 89.12 106 SER A N 1
ATOM 819 C CA . SER A 1 106 ? 4.014 5.183 -0.605 1.00 89.12 106 SER A CA 1
ATOM 820 C C . SER A 1 106 ? 5.485 5.506 -0.890 1.00 89.12 106 SER A C 1
ATOM 822 O O . SER A 1 106 ? 5.790 6.156 -1.889 1.00 89.12 106 SER A O 1
ATOM 824 N N . PHE A 1 107 ? 6.405 5.007 -0.056 1.00 89.31 107 PHE A N 1
ATOM 825 C CA . PHE A 1 107 ? 7.847 5.159 -0.269 1.00 89.31 107 PHE A CA 1
ATOM 826 C C . PHE A 1 107 ? 8.330 4.440 -1.537 1.00 89.31 107 PHE A C 1
ATOM 828 O O . PHE A 1 107 ? 9.081 5.021 -2.321 1.00 89.31 107 PHE A O 1
ATOM 835 N N . VAL A 1 108 ? 7.865 3.209 -1.778 1.00 85.06 108 VAL A N 1
ATOM 836 C CA . VAL A 1 108 ? 8.211 2.444 -2.991 1.00 85.06 108 VAL A CA 1
ATOM 837 C C . VAL A 1 108 ? 7.773 3.189 -4.257 1.00 85.06 108 VAL A C 1
ATOM 839 O O . VAL A 1 108 ? 8.578 3.374 -5.169 1.00 85.06 108 VAL A O 1
ATOM 842 N N . ILE A 1 109 ? 6.540 3.702 -4.292 1.00 87.56 109 ILE A N 1
ATOM 843 C CA . ILE A 1 109 ? 6.034 4.484 -5.432 1.00 87.56 109 ILE A CA 1
ATOM 844 C C . ILE A 1 109 ? 6.846 5.760 -5.639 1.00 87.56 109 ILE A C 1
ATOM 846 O O . ILE A 1 109 ? 7.173 6.095 -6.780 1.00 87.56 109 ILE A O 1
ATOM 850 N N . ALA A 1 110 ? 7.175 6.476 -4.561 1.00 88.31 110 ALA A N 1
ATOM 851 C CA . ALA A 1 110 ? 7.992 7.681 -4.644 1.00 88.31 110 ALA A CA 1
ATOM 852 C C . ALA A 1 110 ? 9.365 7.366 -5.258 1.00 88.31 110 ALA A C 1
ATOM 854 O O . ALA A 1 110 ? 9.795 8.056 -6.182 1.00 88.31 110 ALA A O 1
ATOM 855 N N . ASN A 1 111 ? 10.006 6.281 -4.816 1.00 86.19 111 ASN A N 1
ATOM 856 C CA . ASN A 1 111 ? 11.266 5.814 -5.385 1.00 86.19 111 ASN A CA 1
ATOM 857 C C . ASN A 1 111 ? 11.135 5.480 -6.882 1.00 86.19 111 ASN A C 1
ATOM 859 O O . ASN A 1 111 ? 11.909 5.991 -7.690 1.00 86.19 111 ASN A O 1
ATOM 863 N N . ASN A 1 112 ? 10.126 4.696 -7.271 1.00 84.19 112 ASN A N 1
ATOM 864 C CA . ASN A 1 112 ? 9.900 4.325 -8.673 1.00 84.19 112 ASN A CA 1
ATOM 8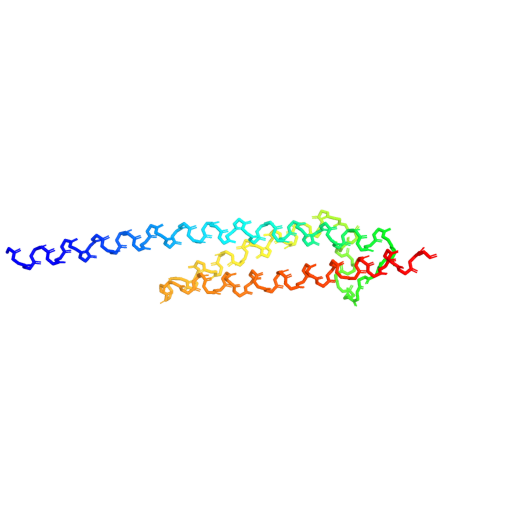65 C C . ASN A 1 112 ? 9.620 5.554 -9.555 1.00 84.19 112 ASN A C 1
ATOM 867 O O . ASN A 1 112 ? 10.113 5.646 -10.679 1.00 84.19 112 ASN A O 1
ATOM 871 N N . THR A 1 113 ? 8.894 6.542 -9.027 1.00 85.12 113 THR A N 1
ATOM 872 C CA . THR A 1 113 ? 8.616 7.810 -9.718 1.00 85.12 113 THR A CA 1
ATOM 873 C C . THR A 1 113 ? 9.882 8.646 -9.906 1.00 85.12 113 THR A C 1
ATOM 875 O O . THR A 1 113 ? 10.098 9.197 -10.983 1.00 85.12 113 THR A O 1
ATOM 878 N N . LEU A 1 114 ? 10.748 8.722 -8.891 1.00 87.12 114 LEU A N 1
ATOM 879 C CA . LEU A 1 114 ? 12.027 9.432 -8.988 1.00 87.12 114 LEU A CA 1
ATOM 880 C C . LEU A 1 114 ? 12.965 8.782 -10.007 1.00 87.12 114 LEU A C 1
ATOM 882 O O . LEU A 1 114 ? 13.570 9.488 -10.813 1.00 87.12 114 LEU A O 1
ATOM 886 N N . VAL A 1 115 ? 13.052 7.449 -10.011 1.00 83.75 115 VAL A N 1
ATOM 887 C CA . VAL A 1 115 ? 13.836 6.700 -11.006 1.00 83.75 115 VAL A CA 1
ATOM 888 C C . VAL A 1 115 ? 13.311 6.970 -12.416 1.00 83.75 115 VAL A C 1
ATOM 890 O O . VAL A 1 115 ? 14.095 7.286 -13.307 1.00 83.75 115 VAL A O 1
ATOM 893 N N . PHE A 1 116 ? 11.993 6.920 -12.616 1.00 83.25 116 PHE A N 1
ATOM 894 C CA . PHE A 1 116 ? 11.369 7.241 -13.901 1.00 83.25 116 PHE A CA 1
ATOM 895 C C . PHE A 1 116 ? 11.692 8.665 -14.375 1.00 83.25 116 PHE A C 1
ATOM 897 O O . PHE A 1 116 ? 12.117 8.856 -15.514 1.00 83.25 116 PHE A O 1
ATOM 904 N N . LEU A 1 117 ? 11.544 9.663 -13.496 1.00 85.38 117 LEU A N 1
ATOM 905 C CA . LEU A 1 117 ? 11.876 11.055 -13.808 1.00 85.38 117 LEU A CA 1
ATOM 906 C C . LEU A 1 117 ? 13.350 11.218 -14.185 1.00 85.38 117 LEU A C 1
ATOM 908 O O . LEU A 1 117 ? 13.656 11.932 -15.137 1.00 85.38 117 LEU A O 1
ATOM 912 N N . HIS A 1 118 ? 14.254 10.543 -13.472 1.00 84.00 118 HIS A N 1
ATOM 913 C CA . HIS A 1 118 ? 15.681 10.577 -13.773 1.00 84.00 118 HIS A CA 1
ATOM 914 C C . HIS A 1 118 ? 16.000 9.967 -15.143 1.00 84.00 118 HIS A C 1
ATOM 916 O O . HIS A 1 118 ? 16.762 10.557 -15.905 1.00 84.00 118 HIS A O 1
ATOM 922 N N . LEU A 1 119 ? 15.386 8.829 -15.482 1.00 81.62 119 LEU A N 1
ATOM 923 C CA . LEU A 1 119 ? 15.570 8.179 -16.783 1.00 81.62 119 LEU A CA 1
ATOM 924 C C . LEU A 1 119 ? 15.090 9.062 -17.937 1.00 81.62 119 LEU A C 1
ATOM 926 O O . LEU A 1 119 ? 15.779 9.164 -18.946 1.00 81.62 119 LEU A O 1
ATOM 930 N N . ILE A 1 120 ? 13.953 9.745 -17.778 1.00 81.62 120 ILE A N 1
ATOM 931 C CA . ILE A 1 120 ? 13.460 10.678 -18.798 1.00 81.62 120 ILE A CA 1
ATOM 932 C C . ILE A 1 120 ? 14.367 11.907 -18.898 1.00 81.62 120 ILE A C 1
ATOM 934 O O . ILE A 1 120 ? 14.772 12.272 -20.000 1.00 81.62 120 ILE A O 1
ATOM 938 N N . ALA A 1 121 ? 14.722 12.527 -17.771 1.00 82.25 121 ALA A N 1
ATOM 939 C CA . ALA A 1 121 ? 15.537 13.743 -17.753 1.00 82.25 121 ALA A CA 1
ATOM 940 C C . ALA A 1 121 ? 16.987 13.520 -18.220 1.00 82.25 121 ALA A C 1
ATOM 942 O O . ALA A 1 121 ? 17.607 14.450 -18.721 1.00 82.25 121 ALA A O 1
ATOM 943 N N . GLY A 1 122 ? 17.535 12.312 -18.058 1.00 67.25 122 GLY A N 1
ATOM 944 C CA . GLY A 1 122 ? 18.856 11.931 -18.571 1.00 67.25 122 GLY A CA 1
ATOM 945 C C . GLY A 1 122 ? 18.856 11.413 -20.014 1.00 67.25 122 GLY A C 1
ATOM 946 O O . GLY A 1 122 ? 19.925 11.120 -20.541 1.00 67.25 122 GLY A O 1
ATOM 947 N N . SER A 1 123 ? 17.681 11.269 -20.641 1.00 57.53 123 SER A N 1
ATOM 948 C CA . SER A 1 123 ? 17.523 10.785 -22.025 1.00 57.53 123 SER A CA 1
ATOM 949 C C . SER A 1 123 ? 17.438 11.896 -23.086 1.00 57.53 123 SER A C 1
ATOM 951 O O . SER A 1 123 ? 17.229 11.595 -24.261 1.00 57.53 123 SER A O 1
ATOM 953 N N . THR A 1 124 ? 17.612 13.161 -22.685 1.00 48.56 124 THR A N 1
ATOM 954 C CA . THR A 1 124 ? 17.790 14.330 -23.572 1.00 48.56 124 THR A CA 1
ATOM 955 C C . THR A 1 124 ? 19.257 14.685 -23.732 1.00 48.56 124 THR A C 1
ATOM 957 O O . THR A 1 124 ? 19.670 14.965 -24.877 1.00 48.56 124 THR A O 1
#